Protein AF-A0A8H3HUX3-F1 (afdb_monomer_lite)

Structure (mmCIF, N/CA/C/O backbone):
data_AF-A0A8H3HUX3-F1
#
_entry.id   AF-A0A8H3HUX3-F1
#
loop_
_atom_site.group_PDB
_atom_site.id
_atom_site.type_symbol
_atom_site.label_atom_id
_atom_site.label_alt_id
_atom_site.label_comp_id
_atom_site.label_asym_id
_atom_site.label_entity_id
_atom_site.label_seq_id
_atom_site.pdbx_PDB_ins_code
_atom_site.Cartn_x
_atom_site.Cartn_y
_atom_site.Cartn_z
_atom_site.occupancy
_atom_site.B_iso_or_equiv
_atom_site.auth_seq_id
_atom_site.auth_comp_id
_atom_site.auth_asym_id
_atom_site.auth_atom_id
_atom_site.pdbx_PDB_model_num
ATOM 1 N N . MET A 1 1 ? -8.233 -25.141 -3.144 1.00 47.22 1 MET A N 1
ATOM 2 C CA . MET A 1 1 ? -8.600 -24.945 -1.731 1.00 47.22 1 MET A CA 1
ATOM 3 C C . MET A 1 1 ? -8.566 -23.448 -1.531 1.00 47.22 1 MET A C 1
ATOM 5 O O . MET A 1 1 ? -7.486 -22.880 -1.549 1.00 47.22 1 MET A O 1
ATOM 9 N N . GLU A 1 2 ? -9.731 -22.810 -1.567 1.00 55.47 2 GLU A N 1
ATOM 10 C CA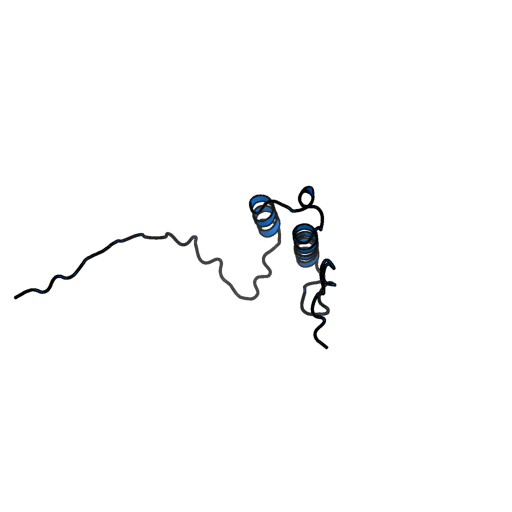 . GLU A 1 2 ? -9.850 -21.368 -1.353 1.00 55.47 2 GLU A CA 1
ATOM 11 C C . GLU A 1 2 ? -9.835 -21.160 0.163 1.00 55.47 2 GLU A C 1
ATOM 13 O O . GLU A 1 2 ? -10.759 -21.597 0.848 1.00 55.47 2 GLU A O 1
ATOM 18 N N . GLU A 1 3 ? -8.747 -20.609 0.705 1.00 57.56 3 GLU A N 1
ATOM 19 C CA . GLU A 1 3 ? -8.725 -20.193 2.107 1.00 57.56 3 GLU A CA 1
ATOM 20 C C . GLU A 1 3 ? -9.627 -18.970 2.252 1.00 57.56 3 GLU A C 1
ATOM 22 O O . GLU A 1 3 ? -9.306 -17.862 1.824 1.00 57.56 3 GLU A O 1
ATOM 27 N N . ILE A 1 4 ? -10.804 -19.206 2.817 1.00 56.75 4 ILE A N 1
ATOM 28 C CA . ILE A 1 4 ? -11.714 -18.156 3.245 1.00 56.75 4 ILE A CA 1
ATOM 29 C C . ILE A 1 4 ? -11.081 -17.537 4.495 1.00 56.75 4 ILE A C 1
ATOM 31 O O . ILE A 1 4 ? -10.935 -18.226 5.501 1.00 56.75 4 ILE A O 1
ATOM 35 N N . LEU A 1 5 ? -10.686 -16.262 4.420 1.00 55.88 5 LEU A N 1
ATOM 36 C CA . LEU A 1 5 ? -10.123 -15.504 5.543 1.00 55.88 5 LEU A CA 1
ATOM 37 C C . LEU A 1 5 ? -11.130 -15.474 6.701 1.00 55.88 5 LEU A C 1
ATOM 39 O O . LEU A 1 5 ? -12.111 -14.728 6.680 1.00 55.88 5 LEU A O 1
ATOM 43 N N . THR A 1 6 ? -10.914 -16.315 7.706 1.00 55.22 6 THR A N 1
ATOM 44 C CA . THR A 1 6 ? -11.690 -16.316 8.943 1.00 55.22 6 THR A CA 1
ATOM 45 C C . THR A 1 6 ? -11.129 -15.259 9.888 1.00 55.22 6 THR A C 1
ATOM 47 O O . THR A 1 6 ? -10.069 -15.450 10.457 1.00 55.22 6 THR A O 1
ATOM 50 N N . SER A 1 7 ? -11.866 -14.156 10.038 1.00 58.78 7 SER A N 1
ATOM 51 C CA . SER A 1 7 ? -11.808 -13.172 11.132 1.00 58.78 7 SER A CA 1
ATOM 52 C C . SER A 1 7 ? -10.417 -12.781 11.664 1.00 58.78 7 SER A C 1
ATOM 54 O O . SER A 1 7 ? -9.953 -13.342 12.649 1.00 58.78 7 SER A O 1
ATOM 56 N N . GLY A 1 8 ? -9.830 -11.725 11.091 1.00 63.94 8 GLY A N 1
ATOM 57 C CA . GLY A 1 8 ? -8.711 -10.972 11.686 1.00 63.94 8 GLY A CA 1
ATOM 58 C C . GLY A 1 8 ? -7.335 -11.255 11.084 1.00 63.94 8 GLY A C 1
ATOM 59 O O . GLY A 1 8 ? -6.463 -10.399 11.144 1.00 63.94 8 GLY A O 1
ATOM 60 N N . ASP A 1 9 ? -7.145 -12.397 10.427 1.00 72.00 9 ASP A N 1
ATOM 61 C CA . ASP A 1 9 ? -5.845 -12.714 9.835 1.00 72.00 9 ASP A CA 1
ATOM 62 C C . ASP A 1 9 ? -5.592 -11.926 8.536 1.00 72.00 9 ASP A C 1
ATOM 64 O O . ASP A 1 9 ? -6.398 -11.937 7.599 1.00 72.00 9 ASP A O 1
ATOM 68 N N . ILE A 1 10 ? -4.436 -11.256 8.464 1.00 76.75 10 ILE A N 1
ATOM 69 C CA . ILE A 1 10 ? -3.952 -10.601 7.241 1.00 76.75 10 ILE A CA 1
ATOM 70 C C . ILE A 1 10 ? -3.564 -11.697 6.232 1.00 76.75 10 ILE A C 1
ATOM 72 O O . ILE A 1 10 ? -2.777 -12.586 6.576 1.00 76.75 10 ILE A O 1
ATOM 76 N N . PRO A 1 11 ? -4.072 -11.656 4.983 1.00 78.06 11 PRO A N 1
ATOM 77 C CA . PRO A 1 11 ? -3.762 -12.675 3.987 1.00 78.06 11 PRO A CA 1
ATOM 78 C C . PRO A 1 11 ? -2.260 -12.767 3.721 1.00 78.06 11 PRO A C 1
ATOM 80 O O . PRO A 1 11 ? -1.548 -11.765 3.698 1.00 78.06 11 PRO A O 1
ATOM 83 N N . GLN A 1 12 ? -1.783 -13.978 3.437 1.00 84.62 12 GLN A N 1
ATOM 84 C CA . GLN A 1 12 ? -0.443 -14.177 2.891 1.00 84.62 12 GLN A CA 1
ATOM 85 C C . GLN A 1 12 ? -0.327 -13.517 1.511 1.00 84.62 12 GLN A C 1
ATOM 87 O O . GLN A 1 12 ? -1.289 -13.475 0.738 1.00 84.62 12 GLN A O 1
ATOM 92 N N . ARG A 1 13 ? 0.876 -13.036 1.175 1.00 87.38 13 ARG A N 1
ATOM 93 C CA . ARG A 1 13 ? 1.142 -12.457 -0.147 1.00 87.38 13 ARG A CA 1
ATOM 94 C C . ARG A 1 13 ? 0.882 -13.497 -1.235 1.00 87.38 13 ARG A C 1
ATOM 96 O O . ARG A 1 13 ? 1.459 -14.582 -1.161 1.00 87.38 13 ARG A O 1
ATOM 103 N N . PRO A 1 14 ? 0.075 -13.188 -2.266 1.00 84.94 14 PRO A N 1
ATOM 104 C CA . PRO A 1 14 ? -0.191 -14.143 -3.329 1.00 84.94 14 PRO A CA 1
ATOM 105 C C . PRO A 1 14 ? 1.081 -14.592 -4.068 1.00 84.94 14 PRO A C 1
ATOM 107 O O . PRO A 1 14 ? 1.788 -13.796 -4.687 1.00 84.94 14 PRO A O 1
ATOM 110 N N . ASN A 1 15 ? 1.308 -15.906 -4.038 1.00 77.69 15 ASN A N 1
ATOM 111 C CA . ASN A 1 15 ? 2.175 -16.688 -4.921 1.00 77.69 15 ASN A CA 1
ATOM 112 C C . ASN A 1 15 ? 2.008 -16.333 -6.416 1.00 77.69 15 ASN A C 1
ATOM 114 O O . ASN A 1 15 ? 0.962 -16.644 -6.968 1.00 77.69 15 ASN A O 1
ATOM 118 N N . GLY A 1 16 ? 3.005 -15.760 -7.102 1.00 74.88 16 GLY A N 1
ATOM 119 C CA . GLY A 1 16 ? 3.119 -15.815 -8.574 1.00 74.88 16 GLY A CA 1
ATOM 120 C C . GLY A 1 16 ? 2.349 -14.775 -9.402 1.00 74.88 16 GLY A C 1
ATOM 121 O O . GLY A 1 16 ? 2.777 -14.480 -10.514 1.00 74.88 16 GLY A O 1
ATOM 122 N N . ASN A 1 17 ? 1.282 -14.170 -8.872 1.00 77.25 17 ASN A N 1
ATOM 123 C CA . ASN A 1 17 ? 0.504 -13.134 -9.581 1.00 77.25 17 ASN A CA 1
ATOM 124 C C . ASN A 1 17 ? 0.763 -11.716 -9.068 1.00 77.25 17 ASN A C 1
ATOM 126 O O . ASN A 1 17 ? 0.298 -10.744 -9.660 1.00 77.25 17 ASN A O 1
ATOM 130 N N . PHE A 1 18 ? 1.483 -11.598 -7.959 1.00 81.56 18 PHE A N 1
ATOM 131 C CA . PHE A 1 18 ? 1.816 -10.324 -7.358 1.00 81.56 18 PHE A CA 1
ATOM 132 C C . PHE A 1 18 ? 3.312 -10.040 -7.585 1.00 81.56 18 PHE A C 1
ATOM 134 O O . PHE A 1 18 ? 4.134 -10.884 -7.209 1.00 81.56 18 PHE A O 1
ATOM 141 N N . PRO A 1 19 ? 3.696 -8.894 -8.184 1.00 86.12 19 PRO A N 1
ATOM 142 C CA . PRO A 1 19 ? 5.096 -8.586 -8.489 1.00 86.12 19 PRO A CA 1
ATOM 143 C C . PRO A 1 19 ? 5.968 -8.692 -7.239 1.00 86.12 19 PRO A C 1
ATOM 145 O O . PRO A 1 19 ? 5.580 -8.156 -6.210 1.00 86.12 19 PRO A O 1
ATOM 148 N N . GLN A 1 20 ? 7.126 -9.359 -7.296 1.00 86.62 20 GLN A N 1
ATOM 149 C CA . GLN A 1 20 ? 8.103 -9.419 -6.188 1.00 86.62 20 GLN A CA 1
ATOM 150 C C . GLN A 1 20 ? 9.169 -8.311 -6.261 1.00 86.62 20 GLN A C 1
ATOM 152 O O . GLN A 1 20 ? 10.214 -8.386 -5.616 1.00 86.62 20 GLN A O 1
ATOM 157 N N . ASP A 1 21 ? 8.913 -7.280 -7.059 1.00 88.12 21 ASP A N 1
ATOM 158 C CA . ASP A 1 21 ? 9.782 -6.121 -7.204 1.00 88.12 21 ASP A CA 1
ATOM 159 C C . ASP A 1 21 ? 9.486 -5.046 -6.143 1.00 88.12 21 ASP A C 1
ATOM 161 O O . ASP A 1 21 ? 8.641 -5.203 -5.256 1.00 88.12 21 ASP A O 1
ATOM 165 N N . ASN A 1 22 ? 10.210 -3.928 -6.220 1.00 89.69 22 ASN A N 1
ATOM 166 C CA . ASN A 1 22 ? 10.041 -2.818 -5.286 1.00 89.69 22 ASN A CA 1
ATOM 167 C C . ASN A 1 22 ? 8.620 -2.227 -5.329 1.00 89.69 22 ASN A C 1
ATOM 169 O O . ASN A 1 22 ? 8.073 -1.879 -4.287 1.00 89.69 22 ASN A O 1
ATOM 173 N N . ALA A 1 23 ? 8.014 -2.141 -6.517 1.00 89.62 23 ALA A N 1
ATOM 174 C CA . ALA A 1 23 ? 6.653 -1.641 -6.689 1.00 89.62 23 ALA A CA 1
ATOM 175 C C . ALA A 1 23 ? 5.643 -2.547 -5.973 1.00 89.62 23 ALA A C 1
ATOM 177 O O . ALA A 1 23 ? 4.842 -2.070 -5.167 1.00 89.62 23 ALA A O 1
ATOM 178 N N . GLY A 1 24 ? 5.747 -3.857 -6.192 1.00 90.00 24 GLY A N 1
ATOM 179 C CA . GLY A 1 24 ? 4.957 -4.847 -5.481 1.00 90.00 24 GLY A CA 1
ATOM 180 C C . GLY A 1 24 ? 5.160 -4.761 -3.971 1.00 90.00 24 GLY A C 1
ATOM 181 O O . GLY A 1 24 ? 4.181 -4.719 -3.233 1.00 90.00 24 GLY A O 1
ATOM 182 N N . ASN A 1 25 ? 6.399 -4.665 -3.487 1.00 91.00 25 ASN A N 1
ATOM 183 C CA . ASN A 1 25 ? 6.660 -4.556 -2.047 1.00 91.00 25 ASN A CA 1
ATOM 184 C C . ASN A 1 25 ? 5.945 -3.348 -1.420 1.00 91.00 25 ASN A C 1
ATOM 186 O O . ASN A 1 25 ? 5.292 -3.503 -0.393 1.00 91.00 25 ASN A O 1
ATOM 190 N N . ILE A 1 26 ? 5.975 -2.182 -2.076 1.00 92.62 26 ILE A N 1
ATOM 191 C CA . ILE A 1 26 ? 5.274 -0.980 -1.597 1.00 92.62 26 ILE A CA 1
ATOM 192 C C . ILE A 1 26 ? 3.757 -1.204 -1.542 1.00 92.62 26 ILE A C 1
ATOM 194 O O . ILE A 1 26 ? 3.117 -0.852 -0.550 1.00 92.62 26 ILE A O 1
ATOM 198 N N . VAL A 1 27 ? 3.172 -1.780 -2.597 1.00 92.31 27 VAL A N 1
ATOM 199 C CA . VAL A 1 27 ? 1.724 -2.043 -2.654 1.00 92.31 27 VAL A CA 1
ATOM 200 C C . VAL A 1 27 ? 1.314 -3.068 -1.598 1.00 92.31 27 VAL A C 1
ATOM 202 O O . VAL A 1 27 ? 0.295 -2.888 -0.935 1.00 92.31 27 VAL A O 1
ATOM 205 N N . TRP A 1 28 ? 2.105 -4.122 -1.412 1.00 92.50 28 TRP A N 1
ATOM 206 C CA . TRP A 1 28 ? 1.824 -5.162 -0.429 1.00 92.50 28 TRP A CA 1
ATOM 207 C C . TRP A 1 28 ? 1.888 -4.620 1.001 1.00 92.50 28 TRP A C 1
ATOM 209 O O . TRP A 1 28 ? 0.948 -4.809 1.770 1.00 92.50 28 TRP A O 1
ATOM 219 N N . ASP A 1 29 ? 2.935 -3.864 1.333 1.00 92.19 29 ASP A N 1
ATOM 220 C CA . ASP A 1 29 ? 3.067 -3.224 2.644 1.00 92.19 29 ASP A CA 1
ATOM 221 C C . ASP A 1 29 ? 1.911 -2.254 2.923 1.00 92.19 29 ASP A C 1
ATOM 223 O O . ASP A 1 29 ? 1.440 -2.146 4.057 1.00 92.19 29 ASP A O 1
ATOM 227 N N . LEU A 1 30 ? 1.431 -1.550 1.893 1.00 94.75 30 LEU A N 1
ATOM 228 C CA . LEU A 1 30 ? 0.274 -0.667 2.009 1.00 94.75 30 LEU A CA 1
ATOM 229 C C . LEU A 1 30 ? -1.012 -1.448 2.309 1.00 94.75 30 LEU A C 1
ATOM 231 O O . LEU A 1 30 ? -1.780 -1.025 3.170 1.00 94.75 30 LEU A O 1
ATOM 235 N N . LEU A 1 31 ? -1.231 -2.584 1.641 1.00 92.56 31 LEU A N 1
ATOM 236 C CA . LEU A 1 31 ? -2.376 -3.463 1.898 1.00 92.56 31 LEU A CA 1
ATOM 237 C C . LEU A 1 31 ? -2.355 -4.015 3.329 1.00 92.56 31 LEU A C 1
ATOM 239 O O . LEU A 1 31 ? -3.369 -3.925 4.018 1.00 92.56 31 LEU A O 1
ATOM 243 N N . CYS A 1 32 ? -1.198 -4.486 3.807 1.00 91.31 32 CYS A N 1
ATOM 244 C CA . CYS A 1 32 ? -1.037 -4.942 5.191 1.00 91.31 32 CYS A CA 1
ATOM 245 C C . CYS A 1 32 ? -1.421 -3.850 6.202 1.00 91.31 32 CYS A C 1
ATOM 247 O O . CYS A 1 32 ? -2.165 -4.126 7.135 1.00 91.31 32 CYS A O 1
ATOM 249 N N . LYS A 1 33 ? -0.990 -2.598 5.985 1.00 92.44 33 LYS A N 1
ATOM 250 C CA . LYS A 1 33 ? -1.351 -1.462 6.856 1.00 92.44 33 LYS A CA 1
ATOM 251 C C . LYS A 1 33 ? -2.839 -1.111 6.801 1.00 92.44 33 LYS A C 1
ATOM 253 O O . LYS A 1 33 ? -3.428 -0.734 7.807 1.00 92.44 33 LYS A O 1
ATOM 258 N N . CYS A 1 34 ? -3.471 -1.219 5.633 1.00 93.62 34 CYS A N 1
ATOM 259 C CA . CYS A 1 34 ? -4.920 -1.032 5.507 1.00 93.62 34 CYS A CA 1
ATOM 260 C C . CYS A 1 34 ? -5.717 -2.092 6.286 1.00 93.62 34 CYS A C 1
ATOM 262 O O . CYS A 1 34 ? -6.840 -1.813 6.713 1.00 93.62 34 CYS A O 1
ATOM 264 N N . TRP A 1 35 ? -5.136 -3.279 6.471 1.00 90.94 35 TRP A N 1
ATOM 265 C CA . TRP A 1 35 ? -5.707 -4.391 7.227 1.00 90.94 35 TRP A CA 1
ATOM 266 C C . TRP A 1 35 ? -5.207 -4.500 8.672 1.00 90.94 35 TRP A C 1
ATOM 268 O O . TRP A 1 35 ? -5.519 -5.493 9.317 1.00 90.94 35 TRP A O 1
ATOM 278 N N . SER A 1 36 ? -4.496 -3.503 9.209 1.00 89.06 36 SER A N 1
ATOM 279 C CA . SER A 1 36 ? -4.110 -3.505 10.625 1.00 89.06 36 SER A CA 1
ATOM 280 C C . SER A 1 36 ? -5.334 -3.647 11.538 1.00 89.06 36 SER A C 1
ATOM 282 O O . SER A 1 36 ? -6.377 -3.025 11.294 1.00 89.06 36 SER A O 1
ATOM 284 N N . ASP A 1 37 ? -5.207 -4.439 12.602 1.00 87.31 37 ASP A N 1
ATOM 285 C CA . ASP A 1 37 ? -6.253 -4.584 13.621 1.00 87.31 37 ASP A CA 1
ATOM 286 C C . ASP A 1 37 ? -6.537 -3.247 14.312 1.00 87.31 37 ASP A C 1
ATOM 288 O O . ASP A 1 37 ? -7.693 -2.831 14.430 1.00 87.31 37 ASP A O 1
ATOM 292 N N . GLU A 1 38 ? -5.472 -2.532 14.678 1.00 88.81 38 GLU A N 1
ATOM 293 C CA . GLU A 1 38 ? -5.556 -1.226 15.317 1.00 88.81 38 GLU A CA 1
ATOM 294 C C . GLU A 1 38 ? -5.950 -0.135 14.316 1.00 88.81 38 GLU A C 1
ATOM 296 O O . GLU A 1 38 ? -5.345 0.040 13.253 1.00 88.81 38 GLU A O 1
ATOM 301 N N . LEU A 1 39 ? -6.974 0.648 14.669 1.00 88.62 39 LEU A N 1
ATOM 302 C CA . LEU A 1 39 ? -7.483 1.728 13.817 1.00 88.62 39 LEU A CA 1
ATOM 303 C C . LEU A 1 39 ? -6.450 2.835 13.588 1.00 88.62 39 LEU A C 1
ATOM 305 O O . LEU A 1 39 ? -6.464 3.470 12.536 1.00 88.62 39 LEU A O 1
ATOM 309 N N . GLU A 1 40 ? -5.578 3.073 14.566 1.00 92.69 40 GLU A N 1
ATOM 310 C CA . GLU A 1 40 ? -4.535 4.101 14.504 1.00 92.69 40 GLU A CA 1
ATOM 311 C C . GLU A 1 40 ? -3.403 3.760 13.528 1.00 92.69 40 GLU A C 1
ATOM 313 O O . GLU A 1 40 ? -2.785 4.666 12.966 1.00 92.69 40 GLU A O 1
ATOM 318 N N . ASP A 1 41 ? -3.199 2.473 13.244 1.00 91.25 41 ASP A N 1
ATOM 319 C CA . ASP A 1 41 ? -2.214 2.005 12.268 1.00 91.25 41 ASP A CA 1
ATOM 320 C C . ASP A 1 41 ? -2.735 2.063 10.825 1.00 91.25 41 ASP A C 1
ATOM 322 O O . ASP A 1 41 ? -1.952 1.986 9.867 1.00 91.25 41 ASP A O 1
ATOM 326 N N . ARG A 1 42 ? -4.054 2.227 10.641 1.00 94.75 42 ARG A N 1
ATOM 327 C CA . ARG A 1 42 ? -4.659 2.293 9.310 1.00 94.75 42 ARG A CA 1
ATOM 328 C C . ARG A 1 42 ? -4.383 3.649 8.660 1.00 94.75 42 ARG A C 1
ATOM 330 O O . ARG A 1 42 ? -4.725 4.698 9.211 1.00 94.75 42 ARG A O 1
ATOM 337 N N . PRO A 1 43 ? -3.818 3.672 7.442 1.00 96.69 43 PRO A N 1
ATOM 338 C CA . PRO A 1 43 ? -3.580 4.918 6.739 1.00 96.69 43 PRO A CA 1
ATOM 339 C C . PRO A 1 43 ? -4.903 5.566 6.323 1.00 96.69 43 PRO A C 1
ATOM 341 O O . PRO A 1 43 ? -5.877 4.903 5.966 1.00 96.69 43 PRO A O 1
ATOM 344 N N . THR A 1 44 ? -4.917 6.896 6.281 1.00 97.31 44 THR A N 1
ATOM 345 C CA . THR A 1 44 ? -6.026 7.631 5.669 1.00 97.31 44 THR A CA 1
ATOM 346 C C . THR A 1 44 ? -6.085 7.354 4.166 1.00 97.31 44 THR A C 1
ATOM 348 O O . THR A 1 44 ? -5.059 7.111 3.526 1.00 97.31 44 THR A O 1
ATOM 351 N N . ALA A 1 45 ? -7.269 7.486 3.563 1.00 95.19 45 ALA A N 1
ATOM 352 C CA . ALA A 1 45 ? -7.420 7.370 2.111 1.00 95.19 45 ALA A CA 1
ATOM 353 C C . ALA A 1 45 ? -6.487 8.334 1.346 1.00 95.19 45 ALA A C 1
ATOM 355 O O . ALA A 1 45 ? -5.920 7.970 0.320 1.00 95.19 45 ALA A O 1
ATOM 356 N N . ALA A 1 46 ? -6.252 9.537 1.883 1.00 97.06 46 ALA A N 1
ATOM 357 C CA . ALA A 1 46 ? -5.304 10.493 1.314 1.00 97.06 46 ALA A CA 1
ATOM 358 C C . ALA A 1 46 ? -3.859 9.957 1.313 1.00 97.06 46 ALA A C 1
ATOM 360 O O . ALA A 1 46 ? -3.151 10.098 0.313 1.00 97.06 46 ALA A O 1
ATOM 361 N N . ASN A 1 47 ? -3.429 9.302 2.397 1.00 96.31 47 ASN A N 1
ATOM 362 C CA . ASN A 1 47 ? -2.108 8.677 2.475 1.00 96.31 47 ASN A CA 1
ATOM 363 C C . ASN A 1 47 ? -1.988 7.488 1.515 1.00 96.31 47 ASN A C 1
ATOM 365 O O . ASN A 1 47 ? -0.968 7.370 0.837 1.00 96.31 47 ASN A O 1
ATOM 369 N N . VAL A 1 48 ? -3.027 6.653 1.413 1.00 96.38 48 VAL A N 1
ATOM 370 C CA . VAL A 1 48 ? -3.085 5.536 0.453 1.00 96.38 48 VAL A CA 1
ATOM 371 C C . VAL A 1 48 ? -2.903 6.051 -0.976 1.00 96.38 48 VAL A C 1
ATOM 373 O O . VAL A 1 48 ? -2.010 5.586 -1.683 1.00 96.38 48 VAL A O 1
ATOM 376 N N . CYS A 1 49 ? -3.677 7.064 -1.380 1.00 94.88 49 CYS A N 1
ATOM 377 C CA . CYS A 1 49 ? -3.559 7.686 -2.701 1.00 94.88 49 CYS A CA 1
ATOM 378 C C . CYS A 1 49 ? -2.153 8.241 -2.953 1.00 94.88 49 CYS A C 1
ATOM 380 O O . CYS A 1 49 ? -1.579 8.011 -4.017 1.00 94.88 49 CYS A O 1
ATOM 382 N N . ARG A 1 50 ? -1.575 8.938 -1.967 1.00 95.75 50 ARG A N 1
ATOM 383 C CA . ARG A 1 50 ? -0.222 9.492 -2.076 1.00 95.75 50 ARG A CA 1
ATOM 384 C C . ARG A 1 50 ? 0.826 8.399 -2.280 1.00 95.75 50 ARG A C 1
ATOM 386 O O . ARG A 1 50 ? 1.703 8.572 -3.116 1.00 95.75 50 ARG A O 1
ATOM 393 N N . ILE A 1 51 ? 0.745 7.290 -1.545 1.00 94.44 51 ILE A N 1
ATOM 394 C CA . ILE A 1 51 ? 1.694 6.175 -1.680 1.00 94.44 51 ILE A CA 1
ATOM 395 C C . ILE A 1 51 ? 1.530 5.506 -3.050 1.00 94.44 51 ILE A C 1
ATOM 397 O O . ILE A 1 51 ? 2.525 5.311 -3.746 1.00 94.44 51 ILE A O 1
ATOM 401 N N . MET A 1 52 ? 0.297 5.245 -3.489 1.00 92.31 52 MET A N 1
ATOM 402 C CA . MET A 1 52 ? 0.022 4.652 -4.807 1.00 92.31 52 MET A CA 1
ATOM 403 C C . MET A 1 52 ? 0.559 5.493 -5.976 1.00 92.31 52 MET A C 1
ATOM 405 O O . MET A 1 52 ? 0.998 4.935 -6.977 1.00 92.31 52 MET A O 1
ATOM 409 N N . GLN A 1 53 ? 0.599 6.822 -5.845 1.00 92.56 53 GLN A N 1
ATOM 410 C CA . GLN A 1 53 ? 1.205 7.713 -6.845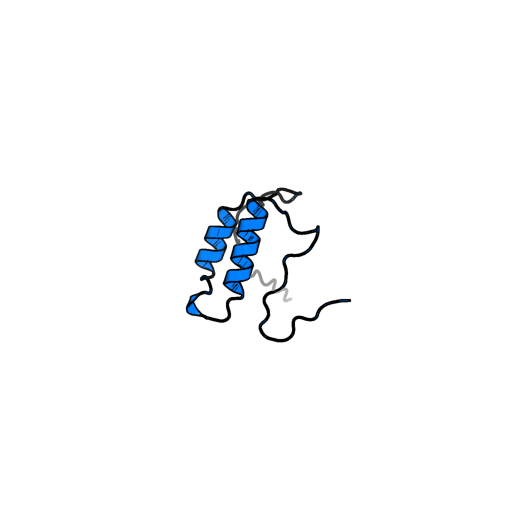 1.00 92.56 53 GLN A CA 1
ATOM 411 C C . GLN A 1 53 ? 2.737 7.600 -6.920 1.00 92.56 53 GLN A C 1
ATOM 413 O O . GLN A 1 53 ? 3.323 7.989 -7.928 1.00 92.56 53 GLN A O 1
ATOM 418 N N . THR A 1 54 ? 3.397 7.093 -5.872 1.00 89.62 54 THR A N 1
ATOM 419 C CA . THR A 1 54 ? 4.857 6.876 -5.870 1.00 89.62 54 THR A CA 1
ATOM 420 C C . THR A 1 54 ? 5.266 5.544 -6.487 1.00 89.62 54 THR A C 1
ATOM 422 O O . THR A 1 54 ? 6.426 5.371 -6.858 1.00 89.62 54 THR A O 1
ATOM 425 N N . VAL A 1 55 ? 4.324 4.605 -6.598 1.00 88.00 55 VAL A N 1
ATOM 426 C CA . VAL A 1 55 ? 4.567 3.303 -7.209 1.00 88.00 55 VAL A CA 1
ATOM 427 C C . VAL A 1 55 ? 4.641 3.495 -8.725 1.00 88.00 55 VAL A C 1
ATOM 429 O O . VAL A 1 55 ? 3.689 4.025 -9.312 1.00 88.00 55 VAL A O 1
ATOM 432 N N . PRO A 1 56 ? 5.743 3.078 -9.381 1.00 79.56 56 PRO A N 1
ATOM 433 C CA . PRO A 1 56 ? 5.800 3.033 -10.833 1.00 79.56 56 PRO A CA 1
ATOM 434 C C . PRO A 1 56 ? 4.619 2.207 -11.334 1.00 79.56 56 PRO A C 1
ATOM 436 O O . PRO A 1 56 ? 4.494 1.033 -10.993 1.00 79.56 56 PRO A O 1
ATOM 439 N N . GLN A 1 57 ? 3.728 2.828 -12.104 1.00 68.69 57 GLN A N 1
ATOM 440 C CA . GLN A 1 57 ? 2.629 2.104 -12.726 1.00 68.69 57 GLN A CA 1
ATOM 441 C C . GLN A 1 57 ? 3.269 1.107 -13.696 1.00 68.69 57 GLN A C 1
ATOM 443 O O . GLN A 1 57 ? 3.885 1.523 -14.681 1.00 68.69 57 GLN A O 1
ATOM 448 N N . THR A 1 58 ? 3.191 -0.195 -13.409 1.00 57.97 58 THR A N 1
ATOM 449 C CA . THR A 1 58 ? 3.558 -1.217 -14.390 1.00 57.97 58 THR A CA 1
ATOM 450 C C . THR A 1 58 ? 2.510 -1.133 -15.487 1.00 57.97 58 THR A C 1
ATOM 452 O O . THR A 1 58 ? 1.398 -1.641 -15.357 1.00 57.97 58 THR A O 1
ATOM 455 N N . LEU A 1 59 ? 2.836 -0.363 -16.522 1.00 50.56 59 LEU A N 1
ATOM 456 C CA . LEU A 1 59 ? 2.051 -0.192 -17.733 1.00 50.56 59 LEU A CA 1
ATOM 457 C C . LEU A 1 59 ? 2.026 -1.513 -18.5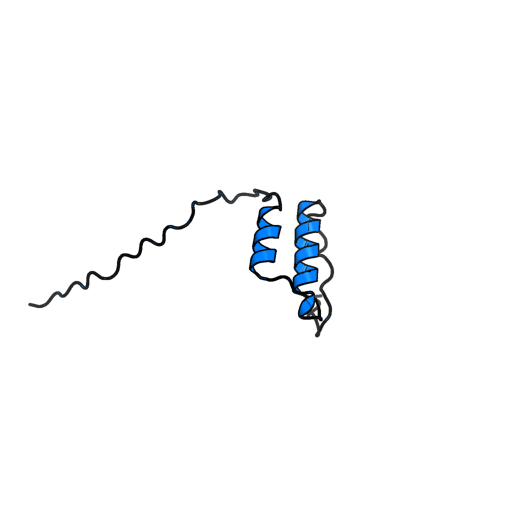09 1.00 50.56 59 LEU A C 1
ATOM 459 O O . LEU A 1 59 ? 2.616 -1.618 -19.577 1.00 50.56 59 LEU A O 1
ATOM 463 N N . ASP A 1 60 ? 1.286 -2.497 -18.017 1.00 55.09 60 ASP A N 1
ATOM 464 C CA . ASP A 1 60 ? 0.663 -3.478 -18.895 1.00 55.09 60 ASP A CA 1
ATOM 465 C C . ASP A 1 60 ? -0.700 -2.910 -19.314 1.00 55.09 60 ASP A C 1
ATOM 467 O O . ASP A 1 60 ? -1.764 -3.281 -18.827 1.00 55.09 60 ASP A O 1
ATOM 471 N N . GLY A 1 61 ? -0.644 -1.926 -20.218 1.00 55.47 61 GLY A N 1
ATOM 472 C CA . GLY A 1 61 ? -1.728 -1.690 -21.172 1.00 55.47 61 GLY A CA 1
ATOM 473 C C . GLY A 1 61 ? -2.860 -0.719 -20.821 1.00 55.47 61 GLY A C 1
ATOM 474 O O . GLY A 1 61 ? -3.847 -0.728 -21.551 1.00 55.47 61 GLY A O 1
ATOM 475 N N . VAL A 1 62 ? -2.759 0.155 -19.810 1.00 50.56 62 VAL A N 1
ATOM 476 C CA . VAL A 1 62 ? -3.729 1.263 -19.662 1.00 50.56 62 VAL A CA 1
ATOM 477 C C . VAL A 1 62 ? -3.045 2.617 -19.824 1.00 50.56 62 VAL A C 1
ATOM 479 O O . VAL A 1 62 ? -2.258 3.065 -18.996 1.00 50.56 62 VAL A O 1
ATOM 482 N N . THR A 1 63 ? -3.329 3.276 -20.944 1.00 49.47 63 THR A N 1
ATOM 483 C CA . THR A 1 63 ? -3.010 4.690 -21.145 1.00 49.47 63 THR A CA 1
ATOM 484 C C . THR A 1 63 ? -3.546 5.500 -19.962 1.00 49.47 63 THR A C 1
ATOM 486 O O . THR A 1 63 ? -4.699 5.266 -19.583 1.00 49.47 63 THR A O 1
ATOM 489 N N . PRO A 1 64 ? -2.796 6.474 -19.411 1.00 48.25 64 PRO A N 1
ATOM 490 C CA . PRO A 1 64 ? -3.344 7.471 -18.501 1.00 48.25 64 PRO A CA 1
ATOM 491 C C . PRO A 1 64 ? -4.367 8.308 -19.277 1.00 48.25 64 PRO A C 1
ATOM 493 O O . PRO A 1 64 ? -4.050 9.328 -19.885 1.00 48.25 64 PRO A O 1
ATOM 496 N N . GLY A 1 65 ? -5.598 7.807 -19.336 1.00 47.34 65 GLY A N 1
ATOM 497 C CA . GLY A 1 65 ? -6.742 8.556 -19.808 1.00 47.34 65 GLY A CA 1
ATOM 498 C C . GLY A 1 65 ? -6.916 9.733 -18.866 1.00 47.34 65 GLY A C 1
ATOM 499 O O . GLY A 1 65 ? -7.072 9.545 -17.662 1.00 47.34 65 GLY A O 1
ATOM 500 N N . SER A 1 66 ? -6.803 10.917 -19.453 1.00 50.25 66 SER A N 1
ATOM 501 C CA . SER A 1 66 ? -6.988 12.251 -18.902 1.00 50.25 66 SER A CA 1
ATOM 502 C C . SER A 1 66 ? -7.972 12.342 -17.727 1.00 50.25 66 SER A C 1
ATOM 504 O O . SER A 1 66 ? -8.951 11.592 -17.688 1.00 50.25 66 SER A O 1
ATOM 506 N N . PRO A 1 67 ? -7.784 13.316 -16.809 1.00 50.75 67 PRO A N 1
ATOM 507 C CA . PRO A 1 67 ? -8.782 13.638 -15.796 1.00 50.75 67 PRO A CA 1
ATOM 508 C C . PRO A 1 67 ? -10.146 13.760 -16.472 1.00 50.75 67 PRO A C 1
ATOM 510 O O . PRO A 1 67 ? -10.315 14.578 -17.376 1.00 50.75 67 PRO A O 1
ATOM 513 N N . ARG A 1 68 ? -11.095 12.901 -16.085 1.00 51.53 68 ARG A N 1
ATOM 514 C CA . ARG A 1 68 ? -12.479 12.995 -16.544 1.00 51.53 68 ARG A CA 1
ATOM 515 C C . ARG A 1 68 ? -13.001 14.342 -16.063 1.00 51.53 68 ARG A C 1
ATOM 517 O O . ARG A 1 68 ? -13.341 14.479 -14.889 1.00 51.53 68 ARG A O 1
ATOM 524 N N . LEU A 1 69 ? -13.031 15.330 -16.952 1.00 53.91 69 LEU A N 1
ATOM 525 C CA . LEU A 1 69 ? -13.911 16.470 -16.779 1.00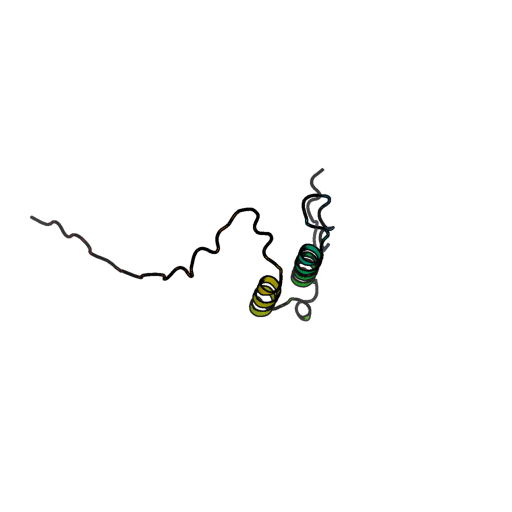 53.91 69 LEU A CA 1
ATOM 526 C C . LEU A 1 69 ? -15.316 15.872 -16.758 1.00 53.91 69 LEU A C 1
ATOM 528 O O . LEU A 1 69 ? -15.760 15.246 -17.719 1.00 53.91 69 LEU A O 1
ATOM 532 N N . MET A 1 70 ? -15.957 15.925 -15.595 1.00 53.56 70 MET A N 1
ATOM 533 C CA . MET A 1 70 ? -17.395 15.748 -15.525 1.00 53.56 70 MET A CA 1
ATOM 534 C C . MET A 1 70 ? -17.980 17.019 -16.128 1.00 53.56 70 MET A C 1
ATOM 536 O O . MET A 1 70 ? -18.220 17.986 -15.408 1.00 53.56 70 MET A O 1
ATOM 540 N N . ASP A 1 71 ? -18.139 17.035 -17.449 1.00 50.69 71 ASP A N 1
ATOM 541 C CA . ASP A 1 71 ? -19.014 17.999 -18.097 1.00 50.69 71 ASP A CA 1
ATOM 542 C C . ASP A 1 71 ? -20.434 17.631 -17.670 1.00 50.69 71 ASP A C 1
ATOM 544 O O . ASP A 1 71 ? -21.070 16.707 -18.178 1.00 50.69 71 ASP A O 1
ATOM 548 N N . GLY A 1 72 ? -20.876 18.290 -16.604 1.00 59.22 72 GLY A N 1
ATOM 549 C CA . GLY A 1 72 ? -22.276 18.344 -16.255 1.00 59.22 72 GLY A CA 1
ATOM 550 C C . GLY A 1 72 ? -22.987 19.195 -17.292 1.00 59.22 72 GLY A C 1
ATOM 551 O O . GLY A 1 72 ? -22.862 20.414 -17.266 1.00 59.22 72 GLY A O 1
ATOM 552 N N . GLU A 1 73 ? -23.779 18.563 -18.150 1.00 52.59 73 GLU A N 1
ATOM 553 C CA . GLU A 1 73 ? -24.871 19.237 -18.842 1.00 52.59 73 GLU A CA 1
ATOM 554 C C . GLU A 1 73 ? -26.173 18.540 -18.461 1.00 52.59 73 GLU A C 1
ATOM 556 O O . GLU A 1 73 ? -26.471 17.410 -18.848 1.00 52.59 73 GLU A O 1
ATOM 561 N N . GLY A 1 74 ? -26.907 19.220 -17.581 1.00 54.19 74 GLY A N 1
ATOM 562 C CA . GLY A 1 74 ? -28.264 18.866 -17.222 1.00 54.19 74 GLY A CA 1
ATOM 563 C C . GLY A 1 74 ? -29.225 19.159 -18.371 1.00 54.19 74 GLY A C 1
ATOM 564 O O . GLY A 1 74 ? -29.136 20.193 -19.019 1.00 54.19 74 GLY A O 1
ATOM 565 N N . SER A 1 75 ? -30.168 18.234 -18.544 1.00 59.22 75 SER A N 1
ATOM 566 C CA . SER A 1 75 ? -31.548 18.447 -18.996 1.00 59.22 75 SER A CA 1
ATOM 567 C C . SER A 1 75 ? -31.782 19.389 -20.185 1.00 59.22 75 SER A C 1
ATOM 569 O O . SER A 1 75 ? -31.949 20.593 -20.000 1.00 59.22 75 SER A O 1
ATOM 571 N N . ASN A 1 76 ? -32.033 18.806 -21.359 1.00 57.56 76 ASN A N 1
ATOM 572 C CA . ASN A 1 76 ? -33.112 19.299 -22.211 1.00 57.56 76 ASN A CA 1
ATOM 573 C C . ASN A 1 76 ? -34.239 18.261 -22.151 1.00 57.56 76 ASN A C 1
ATOM 575 O O . ASN A 1 76 ? -34.086 17.140 -22.626 1.00 57.56 76 ASN A O 1
ATOM 579 N N . MET A 1 77 ? -35.319 18.594 -21.445 1.00 63.81 77 MET A N 1
ATOM 580 C CA . MET A 1 77 ? -36.562 17.834 -21.517 1.00 63.81 77 MET A CA 1
ATOM 581 C C . MET A 1 77 ? -37.242 18.245 -22.819 1.00 63.81 77 MET A C 1
ATOM 583 O O . MET A 1 77 ? -37.747 19.362 -22.913 1.00 63.81 77 MET A O 1
ATOM 587 N N . ASP A 1 78 ? -37.213 17.366 -23.816 1.00 59.75 78 ASP A N 1
ATOM 588 C CA . ASP A 1 78 ? -38.077 17.472 -24.986 1.00 59.75 78 ASP A CA 1
ATOM 589 C C . ASP A 1 78 ? -39.525 17.260 -24.522 1.00 59.75 78 ASP A C 1
ATOM 591 O O . ASP A 1 78 ? -39.937 16.149 -24.188 1.00 59.75 78 ASP A O 1
ATOM 595 N N . LEU A 1 79 ? -40.273 18.358 -24.418 1.00 68.62 79 LEU A N 1
ATOM 596 C CA . LEU A 1 79 ? -41.727 18.328 -24.330 1.00 68.62 79 LEU A CA 1
ATOM 597 C C . LEU A 1 79 ? -42.264 18.473 -25.754 1.00 68.62 79 LEU A C 1
ATOM 599 O O . LEU A 1 79 ? -42.456 19.583 -26.247 1.00 68.62 79 LEU A O 1
ATOM 603 N N . ASP A 1 80 ? -42.460 17.329 -26.403 1.00 60.44 80 ASP A N 1
ATOM 604 C CA . ASP A 1 80 ? -43.495 17.174 -27.419 1.00 60.44 80 ASP A CA 1
ATOM 605 C C . ASP A 1 80 ? -44.852 17.331 -26.721 1.00 60.44 80 ASP A C 1
ATOM 607 O O . ASP A 1 80 ? -45.192 16.510 -25.871 1.00 60.44 80 ASP A O 1
ATOM 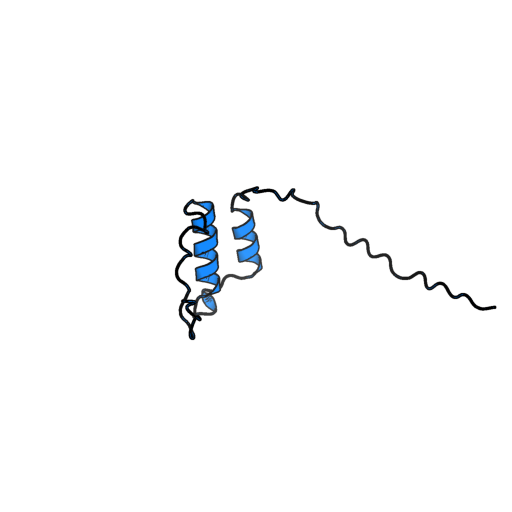611 N N . ASP A 1 81 ? -45.623 18.359 -27.073 1.00 63.81 81 ASP A N 1
ATOM 612 C CA . ASP A 1 81 ? -47.075 18.339 -26.879 1.00 63.81 81 ASP A CA 1
ATOM 613 C C . ASP A 1 81 ? -47.767 19.250 -27.917 1.00 63.81 81 ASP A C 1
ATOM 615 O O . ASP A 1 81 ? -47.612 20.472 -27.894 1.00 63.81 81 ASP A O 1
ATOM 619 N N . GLU A 1 82 ? -48.451 18.553 -28.833 1.00 64.12 82 GLU A N 1
ATOM 620 C CA . GLU A 1 82 ? -49.623 18.869 -29.683 1.00 64.12 82 GLU A CA 1
ATOM 621 C C . GLU A 1 82 ? -49.669 20.103 -30.613 1.00 64.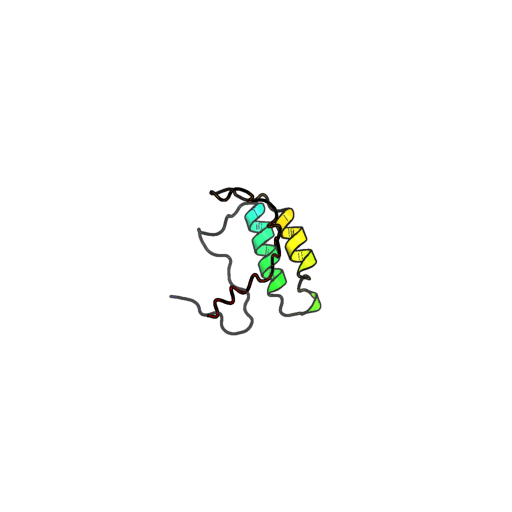12 82 GLU A C 1
ATOM 623 O O . GLU A 1 82 ? -49.780 21.264 -30.156 1.00 64.12 82 GLU A O 1
#

Organism: NCBI:txid456999

Foldseek 3Di:
DDPDDDPQDDDDDDDPPADPDPLSVLLSVLSVQCSDPDPVSHDDPVVSVVSNVVRPPPPPDDDPDDDPPPPDDDDDDDDDDD

Secondary structure (DSSP, 8-state):
------TTPPPPPPTTTS--SHHHHHHHHHHHHHT-SSGGGSPPHHHHHHHHHHS----SS---------------------

Sequence (82 aa):
MEEILTSGDIPQRPNGNFPQDNAGNIVWDLLCKCWSDELEDRPTAANVCRIMQTVPQTLDGVTPGSPRLMDGEGSNMDLDDE

Radius of gyration: 20.97 Å; chains: 1; bounding box: 60×44×45 Å

pLDDT: mean 75.47, std 17.36, range [47.22, 97.31]